Protein AF-A0A658BNH5-F1 (afdb_monomer)

Solvent-accessible surface area (backbone atoms only — not comparable to full-atom values): 4286 Å² total; per-residue (Å²): 134,62,98,55,57,68,62,56,49,49,67,52,33,77,81,44,68,53,75,72,46,81,74,43,76,41,52,87,87,51,31,87,89,57,24,65,69,45,54,53,47,56,52,49,57,51,49,50,52,52,50,53,52,48,51,55,48,40,55,72,69,68,64,60,94,72,77,88,131

Mean predicted aligned error: 4.86 Å

Foldseek 3Di:
DDPDVVVVVVVQCVQPVDPVSVVQLDTPPQPNPGNPVVVVVVVVVVVVVVVVVVVVVCVVVVVDPDDDD

pLDDT: mean 94.66, std 4.49, range [71.88, 98.0]

Structure (mmCIF, N/CA/C/O backbone):
data_AF-A0A658BNH5-F1
#
_entry.id   AF-A0A658BNH5-F1
#
loop_
_atom_site.group_PDB
_atom_site.id
_atom_site.type_symbol
_atom_site.label_atom_id
_atom_site.label_alt_id
_atom_site.label_comp_id
_atom_site.label_asym_id
_atom_site.label_entity_id
_atom_site.label_seq_id
_atom_site.pdbx_PDB_ins_code
_atom_site.Cartn_x
_atom_site.Cartn_y
_atom_site.Cartn_z
_atom_site.occupancy
_atom_site.B_iso_or_equiv
_atom_site.auth_seq_id
_atom_site.auth_comp_id
_atom_site.auth_asym_id
_atom_site.auth_atom_id
_atom_site.pdbx_PDB_model_num
ATOM 1 N N . LEU A 1 1 ? -7.728 3.734 -15.122 1.00 75.44 1 LEU A N 1
ATOM 2 C CA . LEU A 1 1 ? -7.336 3.507 -16.531 1.00 75.44 1 LEU A CA 1
ATOM 3 C C . LEU A 1 1 ? -6.689 4.792 -17.023 1.00 75.44 1 LEU A C 1
ATOM 5 O O . LEU A 1 1 ? 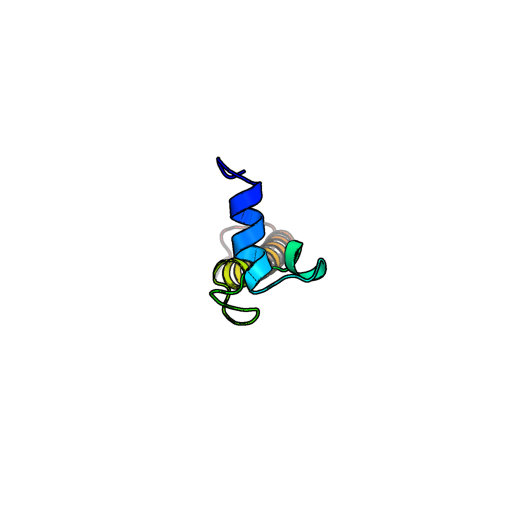-7.322 5.832 -16.909 1.00 75.44 1 LEU A O 1
ATOM 9 N N . GLY A 1 2 ? -5.413 4.746 -17.414 1.00 91.38 2 GLY A N 1
ATOM 10 C CA . GLY A 1 2 ? -4.717 5.921 -17.950 1.00 91.38 2 GLY A CA 1
ATOM 11 C C . GLY A 1 2 ? -5.211 6.260 -19.356 1.00 91.38 2 GLY A C 1
ATOM 12 O O . GLY A 1 2 ? -5.744 5.386 -20.034 1.00 91.38 2 GLY A O 1
ATOM 13 N N . LEU A 1 3 ? -5.025 7.512 -19.781 1.00 97.25 3 LEU A N 1
ATOM 14 C CA . LEU A 1 3 ? -5.381 7.961 -21.133 1.00 97.25 3 LEU A CA 1
ATOM 15 C C . LEU A 1 3 ? -4.644 7.154 -22.216 1.00 97.25 3 LEU A C 1
ATOM 17 O O . LEU A 1 3 ? -5.239 6.792 -23.223 1.00 97.25 3 LEU A O 1
ATOM 21 N N . ASP A 1 4 ? -3.372 6.844 -21.960 1.00 97.56 4 ASP A N 1
ATOM 22 C CA . ASP A 1 4 ? -2.539 5.948 -22.762 1.00 97.56 4 ASP A CA 1
ATOM 23 C C . ASP A 1 4 ? -2.110 4.754 -21.886 1.00 97.56 4 ASP A C 1
ATOM 25 O O . ASP A 1 4 ? -1.165 4.856 -21.091 1.00 97.56 4 ASP A O 1
ATOM 29 N N . PRO A 1 5 ? -2.850 3.635 -21.942 1.00 96.81 5 PRO A N 1
ATOM 30 C CA . PRO A 1 5 ? -2.586 2.484 -21.093 1.00 96.81 5 PRO A CA 1
ATOM 31 C C . PRO A 1 5 ? -1.335 1.702 -21.520 1.00 96.81 5 PRO A 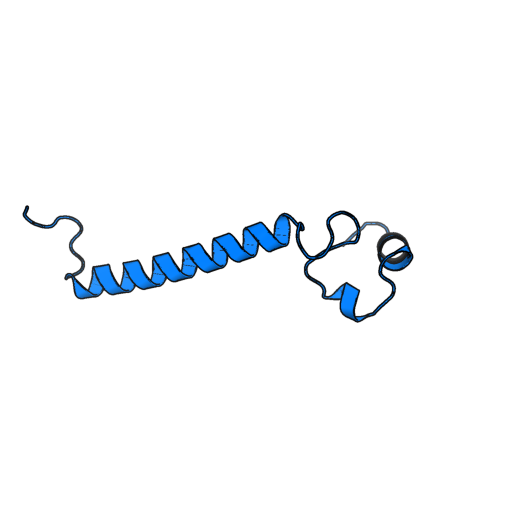C 1
ATOM 33 O O . PRO A 1 5 ? -0.730 1.051 -20.668 1.00 96.81 5 PRO A O 1
ATOM 36 N N . ASP A 1 6 ? -0.933 1.764 -22.793 1.00 96.88 6 ASP A N 1
ATOM 37 C CA . ASP A 1 6 ? 0.264 1.080 -23.293 1.00 96.88 6 ASP A CA 1
ATOM 38 C C . ASP A 1 6 ? 1.528 1.747 -22.763 1.00 96.88 6 ASP A C 1
ATOM 40 O O . ASP A 1 6 ? 2.389 1.075 -22.192 1.00 96.88 6 ASP A O 1
ATOM 44 N N . ARG A 1 7 ? 1.588 3.081 -22.828 1.00 96.50 7 ARG A N 1
ATOM 45 C CA . ARG A 1 7 ? 2.697 3.848 -22.252 1.00 96.50 7 ARG A CA 1
ATOM 46 C C . ARG A 1 7 ? 2.785 3.713 -20.734 1.00 96.50 7 ARG A C 1
ATOM 48 O O . ARG A 1 7 ? 3.876 3.636 -20.174 1.00 96.50 7 ARG A O 1
ATOM 55 N N . ALA A 1 8 ? 1.646 3.673 -20.042 1.00 96.31 8 ALA A N 1
ATOM 56 C CA . ALA A 1 8 ? 1.640 3.461 -18.596 1.00 96.31 8 ALA A CA 1
ATOM 57 C C . ALA A 1 8 ? 2.234 2.090 -18.221 1.00 96.31 8 ALA A C 1
ATOM 59 O O . ALA A 1 8 ? 3.011 1.993 -17.269 1.00 96.31 8 ALA A O 1
ATOM 60 N N . ARG A 1 9 ? 1.902 1.039 -18.986 1.00 95.19 9 ARG A N 1
ATOM 61 C CA . ARG A 1 9 ? 2.473 -0.302 -18.804 1.00 95.19 9 ARG A CA 1
ATOM 62 C C . ARG A 1 9 ? 3.962 -0.341 -19.125 1.00 95.19 9 ARG A C 1
ATOM 64 O O . ARG A 1 9 ? 4.707 -0.924 -18.346 1.00 95.19 9 ARG A O 1
ATOM 71 N N . SER A 1 10 ? 4.402 0.300 -20.210 1.00 96.38 10 SER A N 1
ATOM 72 C CA . SER A 1 10 ? 5.818 0.280 -20.593 1.00 96.38 10 SER A CA 1
ATOM 73 C C . SER A 1 10 ? 6.708 0.867 -19.496 1.00 96.38 10 SER A C 1
ATOM 75 O O . SER A 1 10 ? 7.682 0.233 -19.110 1.00 96.38 10 SER A O 1
ATOM 77 N N . PHE A 1 11 ? 6.328 2.009 -18.912 1.00 96.19 11 PHE A N 1
ATOM 78 C CA . PHE A 1 11 ? 7.107 2.649 -17.841 1.00 96.19 11 PHE A CA 1
ATOM 79 C C . PHE A 1 11 ? 7.128 1.843 -16.537 1.00 96.19 11 PHE A C 1
ATOM 81 O O . PHE A 1 11 ? 8.131 1.828 -15.826 1.00 96.19 11 PHE A O 1
ATOM 88 N N . HIS A 1 12 ? 6.039 1.145 -16.208 1.00 96.25 12 HIS A N 1
ATOM 89 C CA . HIS A 1 12 ? 6.036 0.212 -15.082 1.00 96.25 12 HIS A CA 1
ATOM 90 C C . HIS A 1 12 ? 7.007 -0.961 -15.333 1.00 96.25 12 HIS A C 1
ATOM 92 O O . HIS A 1 12 ? 7.803 -1.328 -14.463 1.00 96.25 12 HIS A O 1
ATOM 98 N N . ASP A 1 13 ? 6.977 -1.517 -16.544 1.00 96.56 13 ASP A N 1
ATOM 99 C CA . ASP A 1 13 ? 7.687 -2.748 -16.900 1.00 96.56 13 ASP A CA 1
ATOM 100 C C . ASP A 1 13 ? 9.180 -2.553 -17.155 1.00 96.56 13 ASP A C 1
ATOM 102 O O . ASP A 1 13 ? 9.938 -3.511 -17.011 1.00 96.56 13 ASP A O 1
ATOM 106 N N . GLU A 1 14 ? 9.623 -1.323 -17.429 1.00 96.94 14 GLU A N 1
ATOM 107 C CA . GLU A 1 14 ? 11.045 -0.958 -17.518 1.00 96.94 14 GLU A CA 1
ATOM 108 C C . GLU A 1 14 ? 11.849 -1.411 -16.290 1.00 96.94 14 GLU A C 1
ATOM 110 O O . GLU A 1 14 ? 13.004 -1.814 -16.409 1.00 96.94 14 GLU A O 1
ATOM 115 N N . THR A 1 15 ? 11.231 -1.374 -15.106 1.00 95.69 15 THR A N 1
ATOM 116 C CA . THR A 1 15 ? 11.877 -1.748 -13.835 1.00 95.69 15 THR A CA 1
ATOM 117 C C . THR A 1 15 ? 11.275 -2.9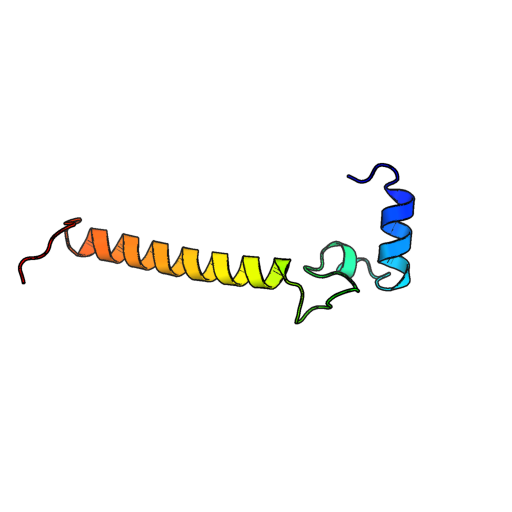99 -13.196 1.00 95.69 15 THR A C 1
ATOM 119 O O . THR A 1 15 ? 11.933 -3.656 -12.388 1.00 95.69 15 THR A O 1
ATOM 122 N N . LEU A 1 16 ? 10.040 -3.360 -13.559 1.00 95.25 16 LEU A N 1
ATOM 123 C CA . LEU A 1 16 ? 9.296 -4.492 -13.005 1.00 95.25 16 LEU A CA 1
ATOM 124 C C 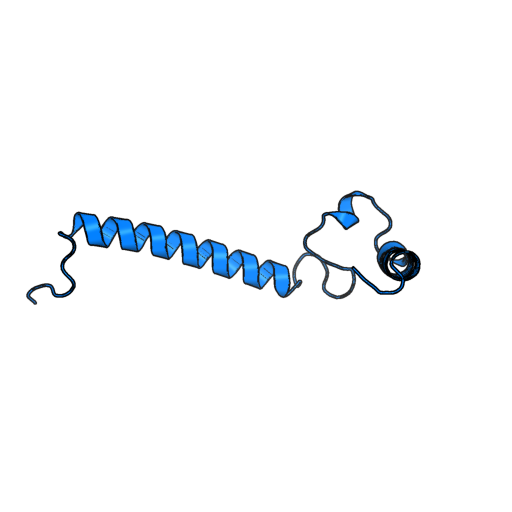. LEU A 1 16 ? 8.639 -5.344 -14.117 1.00 95.25 16 LEU A C 1
ATOM 126 O O . LEU A 1 16 ? 7.410 -5.422 -14.196 1.00 95.25 16 LEU A O 1
ATOM 130 N N . PRO A 1 17 ? 9.429 -6.030 -14.968 1.00 95.12 17 PRO A N 1
ATOM 131 C CA . PRO A 1 17 ? 8.911 -6.693 -16.170 1.00 95.12 17 PRO A CA 1
ATOM 132 C C . PRO A 1 17 ? 8.120 -7.977 -15.885 1.00 95.12 17 PRO A C 1
ATOM 134 O O . PRO A 1 17 ? 7.344 -8.424 -16.723 1.00 95.12 17 PRO A O 1
ATOM 137 N N . LYS A 1 18 ? 8.305 -8.597 -14.713 1.00 96.19 18 LYS A N 1
ATOM 138 C CA . LYS A 1 18 ? 7.682 -9.886 -14.380 1.00 96.19 18 LYS A CA 1
ATOM 139 C C . LYS A 1 18 ? 6.159 -9.754 -14.274 1.00 96.19 18 LYS A C 1
ATOM 141 O O . LYS A 1 18 ? 5.659 -8.795 -13.689 1.00 96.19 18 LYS A O 1
ATOM 146 N N . ASP A 1 19 ? 5.423 -10.769 -14.723 1.00 94.69 19 ASP A N 1
ATOM 147 C CA . ASP A 1 19 ? 3.955 -10.805 -14.596 1.00 94.69 19 ASP A CA 1
ATOM 148 C C . ASP A 1 19 ? 3.493 -10.731 -13.137 1.00 94.69 19 ASP A C 1
ATOM 150 O O . ASP A 1 19 ? 2.511 -10.062 -12.820 1.00 94.69 19 ASP A O 1
ATOM 154 N N . SER A 1 20 ? 4.266 -11.316 -12.215 1.00 94.31 20 SER A N 1
ATOM 155 C CA . SER A 1 20 ? 4.019 -11.214 -10.772 1.00 94.31 20 SER A CA 1
ATOM 156 C C . SER A 1 20 ? 3.996 -9.769 -10.26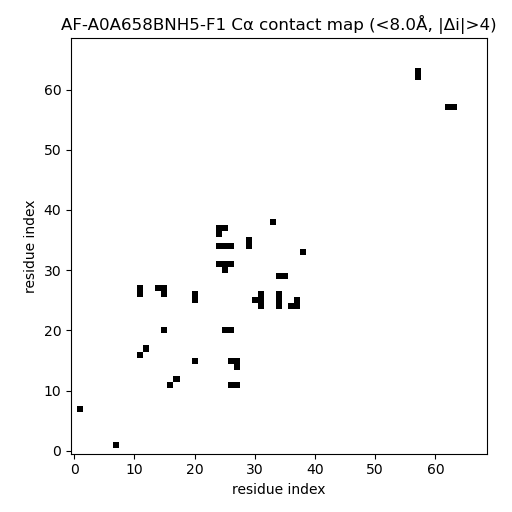5 1.00 94.31 20 SER A C 1
ATOM 158 O O . SER A 1 20 ? 3.345 -9.481 -9.266 1.00 94.31 20 SER A O 1
ATOM 160 N N . SER A 1 21 ? 4.701 -8.850 -10.930 1.00 94.69 21 SER A N 1
ATOM 161 C CA . SER A 1 21 ? 4.735 -7.439 -10.542 1.00 94.69 21 SER A CA 1
ATOM 162 C C . SER A 1 21 ? 3.446 -6.697 -10.891 1.00 94.69 21 SER A C 1
ATOM 164 O O . SER A 1 21 ? 3.141 -5.701 -10.249 1.00 94.69 21 SER A O 1
ATOM 166 N N . LYS A 1 22 ? 2.645 -7.196 -11.842 1.00 94.19 22 LYS A N 1
ATOM 167 C CA . LYS A 1 22 ? 1.355 -6.591 -12.225 1.00 94.19 22 LYS A CA 1
ATOM 168 C C . LYS A 1 22 ? 0.279 -6.741 -11.148 1.00 94.19 22 LYS A C 1
ATOM 170 O O . LYS A 1 22 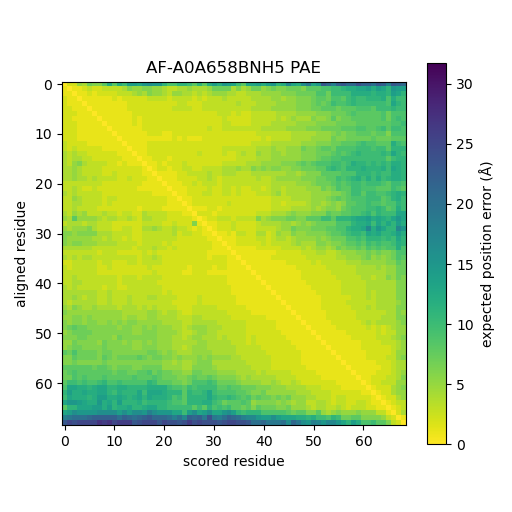? -0.698 -6.001 -11.146 1.00 94.19 22 LYS A O 1
ATOM 175 N N . VAL A 1 23 ? 0.467 -7.708 -10.251 1.00 95.12 23 VAL A N 1
ATOM 176 C CA . VAL A 1 23 ? -0.412 -7.991 -9.108 1.00 95.12 23 VAL A CA 1
ATOM 177 C C . VAL A 1 23 ? 0.259 -7.679 -7.770 1.00 95.12 23 VAL A C 1
ATOM 179 O O . VAL A 1 23 ? -0.333 -7.885 -6.714 1.00 95.12 23 VAL A O 1
ATOM 182 N N . ALA A 1 24 ? 1.501 -7.192 -7.789 1.00 94.44 24 ALA A N 1
ATOM 183 C CA . ALA A 1 24 ? 2.215 -6.852 -6.575 1.00 94.44 24 ALA A CA 1
ATOM 184 C C . ALA A 1 24 ? 1.629 -5.585 -5.940 1.00 94.44 24 ALA A C 1
ATOM 186 O O . ALA A 1 24 ? 1.350 -4.594 -6.610 1.00 94.44 24 ALA A O 1
ATOM 187 N N . HIS A 1 25 ? 1.522 -5.579 -4.613 1.00 94.62 25 HIS A N 1
ATOM 188 C CA . HIS A 1 25 ? 1.091 -4.406 -3.847 1.00 94.62 25 HIS A CA 1
ATOM 189 C C . HIS A 1 25 ? 2.228 -3.386 -3.646 1.00 94.62 25 HIS A C 1
ATOM 191 O O . HIS A 1 25 ? 2.447 -2.902 -2.538 1.00 94.62 25 HIS A O 1
ATOM 197 N N . PHE A 1 26 ? 3.000 -3.104 -4.698 1.00 95.31 26 PHE A N 1
ATOM 198 C CA . PHE A 1 26 ? 4.000 -2.037 -4.744 1.00 95.31 26 PHE A CA 1
ATOM 199 C C . PHE A 1 26 ? 4.395 -1.723 -6.195 1.00 95.31 26 PHE A C 1
ATOM 201 O O . PHE A 1 26 ? 4.280 -2.570 -7.074 1.00 95.31 26 PHE A O 1
ATOM 208 N N . CYS A 1 27 ? 4.928 -0.523 -6.423 1.00 92.94 27 CYS A N 1
ATOM 209 C CA . CYS A 1 27 ? 5.631 -0.153 -7.652 1.00 92.94 27 CYS A CA 1
ATOM 210 C C . CYS A 1 27 ? 7.127 0.065 -7.369 1.00 92.94 27 CYS A C 1
ATOM 212 O O . CYS A 1 27 ? 7.571 0.063 -6.215 1.00 92.94 27 CYS A O 1
ATOM 214 N N . SER A 1 28 ? 7.916 0.290 -8.417 1.00 92.56 28 SER A N 1
ATOM 215 C CA . SER A 1 28 ? 9.369 0.475 -8.316 1.00 92.56 28 SER A CA 1
ATOM 216 C C . SER A 1 28 ? 9.801 1.716 -7.535 1.00 92.56 28 SER A C 1
ATOM 218 O O . SER A 1 28 ? 10.935 1.764 -7.075 1.00 92.56 28 SER A O 1
ATOM 220 N N . MET A 1 29 ? 8.911 2.692 -7.328 1.00 92.75 29 MET A N 1
ATOM 221 C CA . MET A 1 29 ? 9.245 3.927 -6.612 1.00 92.75 29 MET A CA 1
ATOM 222 C C . MET A 1 29 ? 9.528 3.699 -5.121 1.00 92.75 29 MET A C 1
ATOM 224 O O . MET A 1 29 ? 10.478 4.255 -4.585 1.00 92.75 29 MET A O 1
ATOM 228 N N . CYS A 1 30 ? 8.702 2.897 -4.442 1.00 94.19 30 CYS A N 1
ATOM 229 C CA . CYS A 1 30 ? 8.798 2.692 -2.988 1.00 94.19 30 CYS A CA 1
ATOM 230 C C . CYS A 1 30 ? 9.231 1.269 -2.610 1.00 94.19 30 CYS A C 1
ATOM 232 O O . CYS A 1 30 ? 9.661 1.026 -1.482 1.00 94.19 30 CYS A O 1
ATOM 234 N N . GLY A 1 31 ? 9.093 0.314 -3.533 1.00 92.12 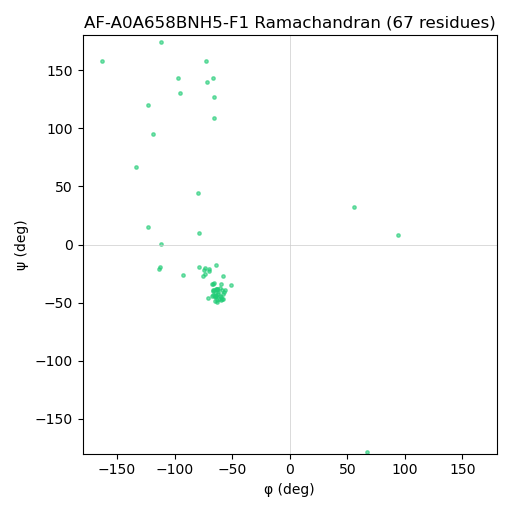31 GLY A N 1
ATOM 235 C CA . GLY A 1 31 ? 9.409 -1.084 -3.279 1.00 92.12 31 GLY A CA 1
ATOM 236 C C . GLY A 1 31 ? 8.478 -1.765 -2.258 1.00 92.12 31 GLY A C 1
ATOM 237 O O . GLY A 1 31 ? 7.527 -1.167 -1.746 1.00 92.12 31 GLY A O 1
ATOM 238 N N . PRO A 1 32 ? 8.737 -3.047 -1.951 1.00 93.06 32 PRO A N 1
ATOM 239 C CA . PRO A 1 32 ? 7.813 -3.902 -1.201 1.00 93.06 32 PRO A CA 1
ATOM 240 C C . PRO A 1 32 ? 7.664 -3.544 0.284 1.00 93.06 32 PRO A C 1
ATOM 242 O O . PRO A 1 32 ? 6.663 -3.920 0.893 1.00 93.06 32 PRO A O 1
ATOM 245 N N . GLN A 1 33 ? 8.658 -2.866 0.866 1.00 93.19 33 GLN A N 1
ATOM 246 C CA . GLN A 1 33 ? 8.697 -2.552 2.299 1.00 93.19 33 GLN A CA 1
ATOM 247 C C . GLN A 1 33 ? 8.091 -1.183 2.627 1.00 93.19 33 GLN A C 1
ATOM 249 O O . GLN A 1 33 ? 7.593 -0.997 3.730 1.00 93.19 33 GLN A O 1
ATOM 254 N N . PHE A 1 34 ? 8.104 -0.235 1.681 1.00 96.00 34 PHE A N 1
ATOM 255 C CA . PHE A 1 34 ? 7.761 1.168 1.952 1.00 96.00 34 PHE A CA 1
ATOM 256 C C . PHE A 1 34 ? 6.623 1.707 1.081 1.00 96.00 34 PHE A C 1
ATOM 258 O O . PHE A 1 34 ? 6.414 2.916 1.004 1.00 96.00 34 PHE A O 1
ATOM 265 N N . CYS A 1 35 ? 5.864 0.837 0.409 1.00 97.00 35 CYS A N 1
ATOM 266 C CA . CYS A 1 35 ? 4.685 1.269 -0.332 1.00 97.00 35 CYS A CA 1
ATOM 267 C C . CYS A 1 35 ? 3.615 1.804 0.636 1.00 97.00 35 CYS A C 1
ATOM 269 O O . CYS A 1 35 ? 2.974 1.043 1.361 1.00 97.00 35 CYS A O 1
ATOM 271 N N . SER A 1 36 ? 3.401 3.120 0.618 1.00 95.88 36 SER A N 1
ATOM 272 C CA . SER A 1 36 ? 2.460 3.824 1.499 1.00 95.88 36 SER A CA 1
ATOM 273 C C . SER A 1 36 ? 1.031 3.285 1.410 1.00 95.88 36 SER A C 1
ATOM 275 O O . SER A 1 36 ? 0.355 3.150 2.430 1.00 95.88 36 SER A O 1
ATOM 277 N N . MET A 1 37 ? 0.580 2.933 0.203 1.00 96.31 37 MET A N 1
ATOM 278 C CA . MET A 1 37 ? -0.751 2.367 -0.021 1.00 96.31 37 MET A CA 1
ATOM 279 C C . MET A 1 37 ? -0.909 1.002 0.652 1.00 96.31 37 MET A C 1
ATOM 281 O O . MET A 1 37 ? -1.911 0.781 1.326 1.00 96.31 37 MET A O 1
ATOM 285 N N . LYS A 1 38 ? 0.089 0.116 0.521 1.00 96.31 38 LYS A N 1
ATOM 286 C CA . LYS A 1 38 ? 0.078 -1.203 1.167 1.00 96.31 38 LYS A CA 1
ATOM 287 C C . LYS A 1 38 ? 0.074 -1.071 2.687 1.00 96.31 38 LYS A C 1
ATOM 289 O O . LYS A 1 38 ? -0.793 -1.633 3.336 1.00 96.31 38 LYS A O 1
ATOM 294 N N . ILE A 1 39 ? 0.979 -0.261 3.238 1.00 97.19 39 ILE A N 1
ATOM 295 C CA . ILE A 1 39 ? 1.059 -0.026 4.688 1.00 97.19 39 ILE A CA 1
ATOM 296 C C . ILE A 1 39 ? -0.272 0.519 5.223 1.00 97.19 39 ILE A C 1
ATOM 298 O O . ILE A 1 39 ? -0.757 0.081 6.261 1.00 97.19 39 ILE A O 1
ATOM 302 N N . SER A 1 40 ? -0.892 1.454 4.500 1.00 97.62 40 SER A N 1
ATOM 303 C CA . SER A 1 40 ? -2.195 1.999 4.890 1.00 97.62 40 SER A CA 1
ATOM 304 C C . SER A 1 40 ? -3.294 0.936 4.879 1.00 97.62 40 SER A C 1
ATOM 306 O O . SER A 1 40 ? -4.156 0.960 5.753 1.00 97.62 40 SER A O 1
ATOM 308 N N . GLN A 1 41 ? -3.275 0.017 3.909 1.00 97.00 41 GLN A N 1
ATOM 309 C CA . GLN A 1 41 ? -4.208 -1.108 3.872 1.00 97.00 41 GLN A CA 1
ATOM 310 C C . GLN A 1 41 ? -3.983 -2.046 5.062 1.00 97.00 41 GLN A C 1
ATOM 312 O O . GLN A 1 41 ? -4.930 -2.318 5.788 1.00 97.00 41 GLN A O 1
ATOM 317 N N . ASP A 1 42 ? -2.735 -2.435 5.334 1.00 96.88 42 ASP A N 1
ATOM 318 C CA . ASP A 1 42 ? -2.388 -3.320 6.453 1.00 96.88 42 ASP A CA 1
ATOM 319 C C . ASP A 1 42 ? -2.853 -2.736 7.807 1.00 96.88 42 ASP A C 1
ATOM 321 O O . ASP A 1 42 ? -3.395 -3.448 8.656 1.00 96.88 42 ASP A O 1
ATOM 325 N N . VAL A 1 43 ? -2.703 -1.418 8.004 1.00 98.00 43 VAL A N 1
ATOM 326 C CA . VAL A 1 43 ? -3.185 -0.715 9.208 1.00 98.00 43 VAL A CA 1
ATOM 327 C C . VAL A 1 43 ? -4.713 -0.702 9.290 1.00 98.00 43 VAL A C 1
ATOM 329 O O . VAL A 1 43 ? -5.266 -0.874 10.378 1.00 98.00 43 VAL A O 1
ATOM 332 N N . ARG A 1 44 ? -5.411 -0.504 8.166 1.00 97.75 44 ARG A N 1
ATOM 333 C CA . ARG A 1 44 ? -6.883 -0.545 8.125 1.00 97.75 44 ARG A CA 1
ATOM 334 C C . ARG A 1 44 ? -7.407 -1.937 8.451 1.00 97.75 44 ARG A C 1
ATOM 336 O O . ARG A 1 44 ? -8.299 -2.042 9.284 1.00 97.75 44 ARG A O 1
ATOM 343 N N . ASP A 1 45 ? -6.810 -2.977 7.880 1.00 97.75 45 ASP A N 1
ATOM 344 C CA . ASP A 1 45 ? -7.194 -4.370 8.127 1.00 97.75 45 ASP A CA 1
ATOM 345 C C . ASP A 1 45 ? -6.962 -4.757 9.596 1.00 97.75 45 ASP A C 1
ATOM 347 O O . ASP A 1 45 ? -7.765 -5.466 10.207 1.00 97.75 45 ASP A O 1
ATOM 351 N N . TYR A 1 46 ? -5.869 -4.271 10.193 1.00 97.75 46 TYR A N 1
ATOM 352 C CA . TYR A 1 46 ? -5.616 -4.427 11.624 1.00 97.75 46 TYR A CA 1
ATOM 353 C C . TYR A 1 46 ? -6.685 -3.725 12.473 1.00 97.75 46 TYR A C 1
ATOM 355 O O . TYR A 1 46 ? -7.239 -4.327 13.396 1.00 97.75 46 TYR A O 1
ATOM 363 N N . ALA A 1 47 ? -7.006 -2.470 12.151 1.00 97.88 47 ALA A N 1
ATOM 364 C CA . ALA A 1 47 ? -8.029 -1.713 12.865 1.00 97.88 47 ALA A CA 1
ATOM 365 C C . ALA A 1 47 ? -9.418 -2.357 12.729 1.00 97.88 47 ALA A C 1
ATOM 367 O O . ALA A 1 47 ? -10.154 -2.428 13.710 1.00 97.88 47 ALA A O 1
ATOM 368 N N . GLU A 1 48 ? -9.762 -2.877 11.549 1.00 97.88 48 GLU A N 1
ATOM 369 C CA . GLU A 1 48 ? -11.023 -3.579 11.309 1.00 97.88 48 GLU A CA 1
ATOM 370 C C . GLU A 1 48 ? -11.149 -4.823 12.194 1.00 97.88 48 GLU A C 1
ATOM 372 O O . GLU A 1 48 ? -12.181 -5.008 12.838 1.00 97.88 48 GLU A O 1
ATOM 377 N N . LYS A 1 49 ? -10.089 -5.631 12.320 1.00 97.19 49 LYS A N 1
ATOM 378 C CA . LYS A 1 49 ? -10.076 -6.777 13.247 1.00 97.19 49 LYS A CA 1
ATOM 379 C C . LYS A 1 49 ? -10.319 -6.341 14.690 1.00 97.19 49 LYS A C 1
ATOM 381 O O . LYS A 1 49 ? -11.187 -6.905 15.353 1.00 97.19 49 LYS A O 1
ATOM 386 N N . GLY A 1 50 ? -9.630 -5.293 15.144 1.00 96.81 50 GLY A N 1
ATOM 387 C CA . GLY A 1 50 ? -9.844 -4.734 16.482 1.00 96.81 50 GLY A CA 1
ATOM 388 C C . GLY A 1 50 ? -11.280 -4.233 16.696 1.00 96.81 50 GLY A C 1
ATOM 389 O O . GLY A 1 50 ? -11.861 -4.438 17.760 1.00 96.81 50 GLY A O 1
ATOM 390 N N . MET A 1 51 ? -11.897 -3.637 15.673 1.00 97.50 51 MET A N 1
ATOM 391 C CA . MET A 1 51 ? -13.299 -3.209 15.718 1.00 97.50 51 MET A CA 1
ATOM 392 C C . MET A 1 51 ? -14.274 -4.388 15.800 1.00 97.50 51 MET A C 1
ATOM 394 O O . MET A 1 51 ? -15.258 -4.307 16.536 1.00 97.50 51 MET A O 1
ATOM 398 N N . GLN A 1 52 ? -14.013 -5.489 15.091 1.00 97.50 52 GLN A N 1
ATOM 399 C CA . GLN A 1 52 ? -14.828 -6.705 15.193 1.00 97.50 52 GLN A CA 1
ATOM 400 C C . GLN A 1 52 ? -14.730 -7.330 16.589 1.00 97.50 52 GLN A C 1
ATOM 402 O O . GLN A 1 52 ? -15.749 -7.691 17.181 1.00 97.50 52 GLN A O 1
ATOM 407 N N . GLU A 1 53 ? -13.524 -7.392 17.157 1.00 97.38 53 GLU A N 1
ATOM 408 C CA . GLU A 1 53 ? -13.305 -7.869 18.526 1.00 97.38 53 GLU A CA 1
ATOM 409 C C . GLU A 1 53 ? -14.063 -7.013 19.545 1.00 97.38 53 GLU A C 1
ATOM 411 O O . GLU A 1 53 ? -14.798 -7.548 20.378 1.00 97.38 53 GLU A O 1
ATOM 416 N N . LYS A 1 54 ? -13.964 -5.682 19.435 1.00 96.44 54 LYS A N 1
ATOM 417 C CA . LYS A 1 54 ? -14.681 -4.754 20.319 1.00 96.44 54 LYS A CA 1
ATOM 418 C C . LYS A 1 54 ? -16.190 -4.799 20.143 1.00 96.44 54 LYS A C 1
ATOM 420 O O . LYS A 1 54 ? -16.913 -4.693 21.129 1.00 96.44 54 LYS A O 1
ATOM 425 N N . SER A 1 55 ? -16.672 -5.027 18.927 1.00 96.94 55 SER A N 1
ATOM 426 C CA . SER A 1 55 ? -18.099 -5.233 18.670 1.00 96.94 55 SER A CA 1
ATOM 427 C C . SER A 1 55 ? -18.603 -6.504 19.359 1.00 96.94 55 SER A C 1
ATOM 429 O O . SER A 1 55 ? -19.639 -6.483 20.020 1.00 96.94 55 SER A O 1
ATOM 431 N N . ALA A 1 56 ? -17.848 -7.604 19.279 1.00 97.25 56 ALA A N 1
ATOM 432 C CA . ALA A 1 56 ? -18.189 -8.843 19.973 1.00 97.25 56 ALA A CA 1
ATOM 433 C C . ALA A 1 56 ? -18.125 -8.696 21.505 1.00 97.25 56 ALA A C 1
ATOM 435 O O . ALA A 1 56 ? -18.977 -9.239 22.207 1.00 97.25 56 ALA A O 1
ATOM 436 N N . GLU A 1 57 ? -17.139 -7.963 22.028 1.00 96.06 57 GLU A N 1
ATOM 437 C CA . GLU A 1 57 ? -17.027 -7.630 23.454 1.00 96.06 57 GLU A CA 1
ATOM 438 C C . GLU A 1 57 ? -18.228 -6.805 23.933 1.00 96.06 57 G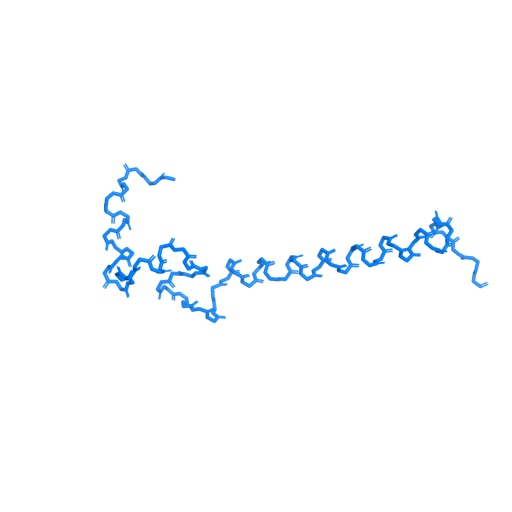LU A C 1
ATOM 440 O O . GLU A 1 57 ? -18.850 -7.166 24.928 1.00 96.06 57 GLU A O 1
ATOM 445 N N . PHE A 1 58 ? -18.614 -5.769 23.184 1.00 96.25 58 PHE A N 1
ATOM 446 C CA . PHE A 1 58 ? -19.766 -4.920 23.490 1.00 96.25 58 PHE A CA 1
ATOM 447 C C . PHE A 1 58 ? -21.066 -5.726 23.586 1.00 96.25 58 PHE A C 1
ATOM 449 O O . PHE A 1 58 ? -21.808 -5.601 24.559 1.00 96.25 58 PHE A O 1
ATOM 456 N N . VAL A 1 59 ? -21.316 -6.614 22.617 1.00 96.12 59 VAL A N 1
ATOM 457 C CA . VAL A 1 59 ? -22.494 -7.496 22.636 1.00 96.12 59 VAL A CA 1
ATOM 458 C C . VAL A 1 59 ? -22.457 -8.440 23.844 1.00 96.12 59 VAL A C 1
ATOM 460 O O . VAL A 1 59 ? -23.470 -8.611 24.519 1.00 96.12 59 VAL A O 1
ATOM 463 N N . LYS A 1 60 ? -21.295 -9.028 24.162 1.00 95.31 60 LYS A N 1
ATOM 464 C CA . LYS A 1 60 ? -21.131 -9.912 25.332 1.00 95.31 60 LYS A CA 1
ATOM 465 C C . LYS A 1 60 ? -21.314 -9.183 26.663 1.00 95.31 60 LYS A C 1
ATOM 467 O O . LYS A 1 60 ? -21.814 -9.784 27.608 1.00 95.31 60 LYS A O 1
ATOM 472 N N . ALA A 1 61 ? -20.934 -7.911 26.731 1.00 93.31 61 ALA A N 1
ATOM 473 C CA . ALA A 1 61 ? -21.091 -7.054 27.902 1.00 93.31 61 ALA A CA 1
ATOM 474 C C . ALA A 1 61 ? -22.523 -6.505 28.074 1.00 93.31 61 ALA A C 1
ATOM 476 O O . ALA A 1 61 ? -22.746 -5.637 28.913 1.00 93.31 61 ALA A O 1
ATOM 477 N N . GLY A 1 62 ? -23.494 -7.000 27.297 1.00 94.81 62 GLY A N 1
ATOM 478 C CA . GLY A 1 62 ? -24.904 -6.617 27.409 1.00 94.81 62 GLY A CA 1
ATOM 479 C C . GLY A 1 62 ? -25.338 -5.492 26.469 1.00 94.81 62 GLY A C 1
ATOM 480 O O . GLY A 1 62 ? -26.465 -5.023 26.586 1.00 94.81 62 GLY A O 1
ATOM 481 N N . ALA A 1 63 ? -24.483 -5.079 25.526 1.00 94.69 63 ALA A N 1
ATOM 482 C CA . ALA A 1 63 ? -24.744 -3.990 24.581 1.00 94.69 63 ALA A CA 1
ATOM 483 C C . ALA A 1 63 ? -25.103 -2.651 25.261 1.00 94.69 63 ALA A C 1
ATOM 485 O O . ALA A 1 63 ? -25.870 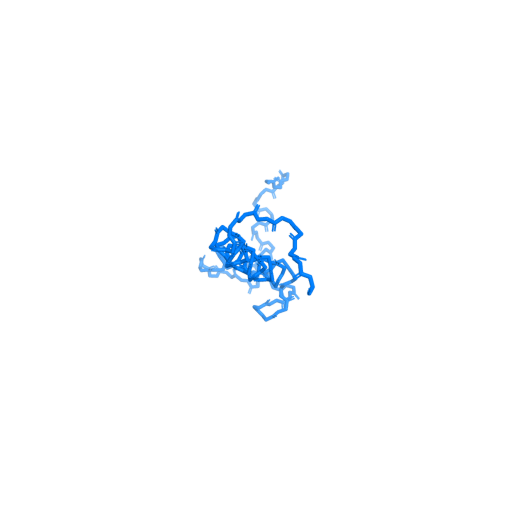-1.844 24.727 1.00 94.69 63 ALA A O 1
ATOM 486 N N . GLU A 1 64 ? -24.531 -2.405 26.441 1.00 93.00 64 GLU A N 1
ATOM 487 C CA . GLU A 1 64 ? -24.715 -1.170 27.197 1.00 93.00 64 GLU A CA 1
ATOM 488 C C . GLU A 1 64 ? -23.585 -0.182 26.904 1.00 93.00 64 GLU A C 1
ATOM 490 O O . GLU A 1 64 ? -22.406 -0.516 26.982 1.00 93.00 64 GLU A O 1
ATOM 495 N N . VAL A 1 65 ? -23.941 1.064 26.584 1.00 91.06 65 VAL A N 1
ATOM 496 C CA . VAL A 1 65 ? -22.959 2.139 26.341 1.00 91.06 65 VAL A CA 1
ATOM 497 C C . VAL A 1 65 ? -22.342 2.646 27.651 1.00 91.06 65 VAL A C 1
ATOM 499 O O . VAL A 1 65 ? -21.213 3.132 27.658 1.00 91.06 65 VAL A O 1
ATOM 502 N N . TYR A 1 66 ? -23.071 2.535 28.763 1.00 91.12 66 TYR A N 1
ATOM 503 C CA . TYR A 1 66 ? -22.651 3.028 30.070 1.00 91.12 66 TYR A CA 1
ATOM 504 C C . TYR A 1 66 ? -22.654 1.888 31.082 1.00 91.12 66 TYR A C 1
ATOM 506 O O . TYR A 1 66 ? -23.704 1.322 31.367 1.00 91.12 66 TYR A O 1
ATOM 514 N N . HIS A 1 67 ? -21.498 1.607 31.676 1.00 84.75 67 HIS A N 1
ATOM 515 C CA . HIS A 1 67 ? -21.383 0.677 32.796 1.00 84.75 67 HIS A CA 1
ATOM 516 C C . HIS A 1 67 ? -21.370 1.454 34.116 1.00 84.75 67 HIS A C 1
ATOM 518 O O . HIS A 1 67 ? -20.803 2.548 34.193 1.00 84.75 67 HIS A O 1
ATOM 524 N N . LYS A 1 68 ? -22.001 0.909 35.164 1.00 83.06 68 LYS A N 1
ATOM 525 C CA . LYS A 1 68 ? -21.867 1.473 36.516 1.00 83.06 68 LYS A CA 1
ATOM 526 C C . LYS A 1 68 ? -20.415 1.309 36.977 1.00 83.06 68 LYS A C 1
ATOM 528 O O . LYS A 1 68 ? -19.885 0.204 36.896 1.00 83.06 68 LYS A O 1
ATOM 533 N N . ALA A 1 69 ? -19.813 2.421 37.401 1.00 71.88 69 ALA A N 1
ATOM 534 C CA . ALA A 1 69 ? -18.480 2.469 38.001 1.00 71.88 69 ALA A CA 1
ATOM 535 C C . ALA A 1 69 ? -18.417 1.693 39.322 1.00 71.88 69 ALA A C 1
ATOM 537 O O . ALA A 1 69 ? -19.454 1.656 40.028 1.00 71.88 69 ALA A O 1
#

Radius of gyration: 20.96 Å; Cα contacts (8 Å, |Δi|>4): 26; chains: 1; bounding box: 37×19×61 Å

Secondary structure (DSSP, 8-state):
--SSHHHHHHHHHTT--SGGGGGSS--TTTHHHH-HHHHHHHHHHHHHHHHHHHHHHHHHTTS-S----

Nearest PDB structures (foldseek):
  4s26-assembly1_A  TM=9.956E-01  e=5.890E-05  Arabidopsis thaliana

Sequence (69 aa):
LGLDPDRARSFHDETLPKDSSKVAHFCSMCGPQFCSMKISQDVRDYAEKGMQEKSAEFVKAGAEVYHKA